Protein AF-A0A0A6UHY2-F1 (afdb_monomer)

Foldseek 3Di:
DVLVVCLVPPLLVSQLVCLPVQADFDDDDPVLPPPDPPPCPQPAPLLVSVLVSCSRGVVQCVFQKHQDNDWDQADAPRNQWTFGIAHPPFRKGKIFGPDDPDRNPHFTWIWTWHPSPDNDIDIDTDPDTPSSCVSVVSVVRSVVPDPPPPDDDDDPPDD

Mean predicted aligned error: 8.11 Å

pLDDT: mean 83.99, std 14.17, range [48.47, 97.62]

Radius of gyration: 18.31 Å; Cα contacts (8 Å, |Δi|>4): 211; chains: 1; bounding box: 38×41×63 Å

Organism: Actinoplanes utahensis (NCBI:txid1869)

Structure (mmCIF, N/CA/C/O backbone):
data_AF-A0A0A6UHY2-F1
#
_entry.id   AF-A0A0A6UHY2-F1
#
loop_
_atom_site.group_PDB
_atom_site.id
_atom_site.type_symbol
_atom_site.label_atom_id
_atom_site.label_alt_id
_atom_site.label_comp_id
_atom_site.label_asym_id
_atom_site.label_entity_id
_atom_site.label_seq_id
_atom_site.pdbx_PDB_ins_code
_atom_site.Cartn_x
_atom_site.Cartn_y
_atom_site.Cartn_z
_atom_site.occupancy
_atom_site.B_iso_or_equiv
_atom_site.auth_seq_id
_atom_site.auth_comp_id
_atom_site.auth_asym_id
_atom_site.auth_atom_id
_atom_site.pdbx_PDB_model_num
ATOM 1 N N . MET A 1 1 ? 3.448 -6.700 -20.077 1.00 61.28 1 MET A N 1
ATOM 2 C CA . MET A 1 1 ? 1.967 -6.705 -20.076 1.00 61.28 1 MET A CA 1
ATOM 3 C C . MET A 1 1 ? 1.375 -7.843 -19.242 1.00 61.28 1 MET A C 1
ATOM 5 O O . MET A 1 1 ? 0.186 -7.798 -18.979 1.00 61.28 1 MET A O 1
ATOM 9 N N . GLU A 1 2 ? 2.166 -8.829 -18.791 1.00 79.19 2 GLU A N 1
ATOM 10 C CA . GLU A 1 2 ? 1.688 -9.976 -17.993 1.00 79.19 2 GLU A CA 1
ATOM 11 C C . GLU A 1 2 ? 0.962 -9.573 -16.695 1.00 79.19 2 GLU A C 1
ATOM 13 O O . GLU A 1 2 ? -0.041 -10.182 -16.338 1.00 79.19 2 GLU A O 1
ATOM 18 N N . TRP A 1 3 ? 1.393 -8.486 -16.047 1.00 87.81 3 TRP A N 1
ATOM 19 C CA . TRP A 1 3 ? 0.800 -8.005 -14.796 1.00 87.81 3 TRP A CA 1
ATOM 20 C C . TRP A 1 3 ? -0.692 -7.639 -14.905 1.00 87.81 3 TRP A C 1
ATOM 22 O O . TRP A 1 3 ? -1.429 -7.818 -13.939 1.00 87.81 3 TRP A O 1
ATOM 32 N N . VAL A 1 4 ? -1.165 -7.193 -16.078 1.00 90.88 4 VAL A N 1
ATOM 33 C CA . VAL A 1 4 ? -2.569 -6.785 -16.290 1.00 90.88 4 VAL A CA 1
ATOM 34 C C . VAL A 1 4 ? -3.523 -7.966 -16.092 1.00 90.88 4 VAL A C 1
ATOM 36 O O . VAL A 1 4 ? -4.612 -7.800 -15.554 1.00 90.88 4 VAL A O 1
ATOM 39 N N . GLY A 1 5 ? -3.094 -9.180 -16.454 1.00 91.06 5 GLY A N 1
ATOM 40 C CA . GLY A 1 5 ? -3.894 -10.394 -16.273 1.00 91.06 5 GLY A CA 1
ATOM 41 C C . GLY A 1 5 ? -4.071 -10.816 -14.812 1.00 91.06 5 GLY A C 1
ATOM 42 O O . GLY A 1 5 ? -4.840 -11.732 -14.538 1.00 91.06 5 GLY A O 1
ATOM 43 N N . HIS A 1 6 ? -3.363 -10.177 -13.878 1.00 92.81 6 HIS A N 1
ATOM 44 C CA . HIS A 1 6 ? -3.428 -10.484 -12.453 1.00 92.81 6 HIS A CA 1
ATOM 45 C C . HIS A 1 6 ? -4.216 -9.453 -11.638 1.00 92.81 6 HIS A C 1
ATOM 47 O O . HIS A 1 6 ? -4.534 -9.752 -10.494 1.00 92.81 6 HIS A O 1
ATOM 53 N N . VAL A 1 7 ? -4.579 -8.294 -12.200 1.00 92.06 7 VAL A N 1
ATOM 54 C CA . VAL A 1 7 ? -5.181 -7.164 -11.459 1.00 92.06 7 VAL A CA 1
ATOM 55 C C . VAL A 1 7 ? -6.409 -7.580 -10.642 1.00 92.06 7 VAL A C 1
ATOM 57 O O . VAL A 1 7 ? -6.499 -7.263 -9.457 1.00 92.06 7 VAL A O 1
ATOM 60 N N . ASP A 1 8 ? -7.323 -8.340 -11.244 1.00 90.81 8 ASP A N 1
ATOM 61 C CA . ASP A 1 8 ? -8.588 -8.708 -10.595 1.00 90.81 8 ASP A CA 1
ATOM 62 C C . ASP A 1 8 ? -8.496 -9.978 -9.747 1.00 90.81 8 ASP A C 1
ATOM 64 O O . ASP A 1 8 ? -9.281 -10.167 -8.824 1.00 90.81 8 ASP A O 1
ATOM 68 N N . THR A 1 9 ? -7.538 -10.857 -10.041 1.00 92.75 9 THR A N 1
ATOM 69 C CA . THR A 1 9 ? -7.444 -12.178 -9.398 1.00 92.75 9 THR A CA 1
ATOM 70 C C . THR A 1 9 ? -6.359 -12.267 -8.331 1.00 92.75 9 THR A C 1
ATOM 72 O O . THR A 1 9 ? -6.447 -13.097 -7.434 1.00 92.75 9 THR A O 1
ATOM 75 N N . ASN A 1 10 ? -5.285 -11.490 -8.480 1.00 95.12 10 ASN A N 1
ATOM 76 C CA . ASN A 1 10 ? -4.128 -11.476 -7.590 1.00 95.12 10 ASN A CA 1
ATOM 77 C C . ASN A 1 10 ? -3.381 -10.126 -7.711 1.00 95.12 10 ASN A C 1
ATOM 79 O O . ASN A 1 10 ? -2.351 -10.037 -8.394 1.00 95.12 10 ASN A O 1
ATOM 83 N N . PRO A 1 11 ? -3.897 -9.066 -7.069 1.00 96.12 11 PRO A N 1
ATOM 84 C CA . PRO A 1 11 ? -3.319 -7.724 -7.136 1.00 96.12 11 PRO A CA 1
ATOM 85 C C . PRO A 1 11 ? -1.891 -7.649 -6.581 1.00 96.12 11 PRO A C 1
ATOM 87 O O . PRO A 1 11 ? -1.080 -6.887 -7.104 1.00 96.12 11 PRO A O 1
ATOM 90 N N . ILE A 1 12 ? -1.535 -8.490 -5.603 1.00 96.25 12 ILE A N 1
ATOM 91 C CA . ILE A 1 12 ? -0.162 -8.583 -5.080 1.00 96.25 12 ILE A CA 1
ATOM 92 C C . ILE A 1 12 ? 0.792 -9.046 -6.186 1.00 96.25 12 ILE A C 1
ATOM 94 O O . ILE A 1 12 ? 1.802 -8.398 -6.454 1.00 96.25 12 ILE A O 1
ATOM 98 N N . LYS A 1 13 ? 0.442 -10.113 -6.912 1.00 96.44 13 LYS A N 1
ATOM 99 C CA . LYS A 1 13 ? 1.247 -10.598 -8.041 1.00 96.44 13 LYS A CA 1
ATOM 100 C C . LYS A 1 13 ? 1.296 -9.592 -9.195 1.00 96.44 13 LYS A C 1
ATOM 102 O O . LYS A 1 13 ? 2.315 -9.496 -9.887 1.00 96.44 13 LYS A O 1
ATOM 107 N N . ALA A 1 14 ? 0.211 -8.850 -9.423 1.00 97.50 14 ALA A N 1
ATOM 108 C CA . ALA A 1 14 ? 0.192 -7.760 -10.395 1.00 97.50 14 ALA A CA 1
ATOM 109 C C . ALA A 1 14 ? 1.193 -6.657 -10.007 1.00 97.50 14 ALA A C 1
ATOM 111 O O . ALA A 1 14 ? 2.013 -6.270 -10.840 1.00 97.50 14 ALA A O 1
ATOM 112 N N . LEU A 1 15 ? 1.187 -6.225 -8.741 1.00 97.19 15 LEU A N 1
ATOM 113 C CA . LEU A 1 15 ? 2.135 -5.255 -8.189 1.00 97.19 15 LEU A CA 1
ATOM 114 C C . LEU A 1 15 ? 3.581 -5.746 -8.330 1.00 97.19 15 LEU A C 1
ATOM 116 O O . LEU A 1 15 ? 4.413 -5.025 -8.874 1.00 97.19 15 LEU A O 1
ATOM 120 N N . GLU A 1 16 ? 3.876 -6.981 -7.917 1.00 96.56 16 GLU A N 1
ATOM 121 C CA . GLU A 1 16 ? 5.213 -7.577 -8.049 1.00 96.56 16 GLU A CA 1
ATOM 122 C C . GLU A 1 16 ? 5.694 -7.573 -9.506 1.00 96.56 16 GLU A C 1
ATOM 124 O O . GLU A 1 16 ? 6.796 -7.110 -9.810 1.00 96.56 16 GLU A O 1
ATOM 129 N N . SER A 1 17 ? 4.844 -8.039 -10.424 1.00 96.12 17 SER A N 1
ATOM 130 C CA . SER A 1 17 ? 5.164 -8.121 -11.852 1.00 96.12 17 SER A CA 1
ATOM 131 C C . SER A 1 17 ? 5.371 -6.738 -12.477 1.00 96.12 17 SER A C 1
ATOM 133 O O . SER A 1 17 ? 6.254 -6.568 -13.321 1.00 96.12 17 SER A O 1
ATOM 135 N N . PHE A 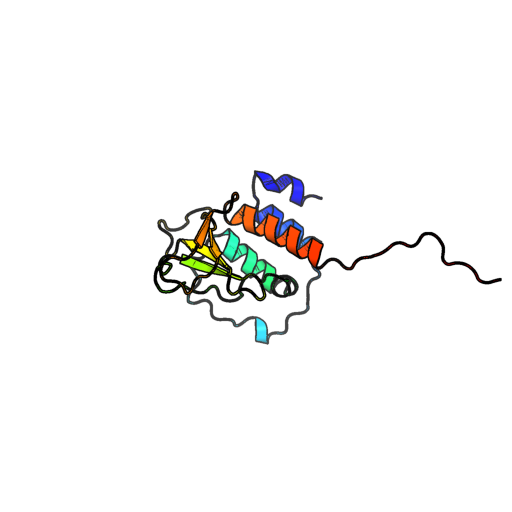1 18 ? 4.572 -5.742 -12.074 1.00 95.50 18 PHE A N 1
ATOM 136 C CA . PHE A 1 18 ? 4.740 -4.356 -12.505 1.00 95.50 18 PHE A CA 1
ATOM 137 C C . PHE A 1 18 ? 6.060 -3.780 -11.987 1.00 95.50 18 PHE A C 1
ATOM 139 O O . PHE A 1 18 ? 6.890 -3.338 -12.780 1.00 95.50 18 PHE A O 1
ATOM 146 N N . VAL A 1 19 ? 6.289 -3.840 -10.674 1.00 94.81 19 VAL A N 1
ATOM 147 C CA . VAL A 1 19 ? 7.437 -3.205 -10.022 1.00 94.81 19 VAL A CA 1
ATOM 148 C C . VAL A 1 19 ? 8.759 -3.789 -10.513 1.00 94.81 19 VAL A C 1
ATOM 150 O O . VAL A 1 19 ? 9.676 -3.040 -10.853 1.00 94.81 19 VAL A O 1
ATOM 153 N N . LEU A 1 20 ? 8.857 -5.119 -10.607 1.00 93.81 20 LEU A N 1
ATOM 154 C CA . LEU A 1 20 ? 10.076 -5.787 -11.065 1.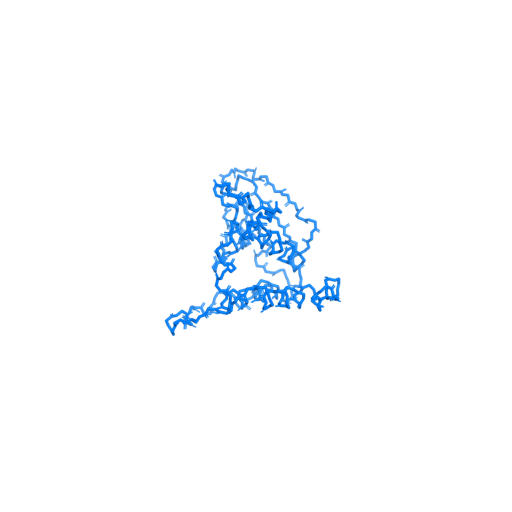00 93.81 20 LEU A CA 1
ATOM 155 C C . LEU A 1 20 ? 10.398 -5.499 -12.538 1.00 93.81 20 LEU A C 1
ATOM 157 O O . LEU A 1 20 ? 11.574 -5.558 -12.904 1.00 93.81 20 LEU A O 1
ATOM 161 N N . GLY A 1 21 ? 9.380 -5.205 -13.356 1.00 92.06 21 GLY A N 1
ATOM 162 C CA . GLY A 1 21 ? 9.527 -4.873 -14.774 1.00 92.06 21 GLY A CA 1
ATOM 163 C C . GLY A 1 21 ? 9.714 -3.381 -15.068 1.00 92.06 21 GLY A C 1
ATOM 164 O O . GLY A 1 21 ? 10.333 -3.048 -16.077 1.00 92.06 21 GLY A O 1
ATOM 165 N N . TRP A 1 22 ? 9.186 -2.491 -14.222 1.00 91.56 22 TRP A N 1
ATOM 166 C CA . TRP A 1 22 ? 9.235 -1.039 -14.422 1.00 91.56 22 TRP A CA 1
ATOM 167 C C . TRP A 1 22 ? 10.457 -0.393 -13.766 1.00 91.56 22 TRP A C 1
ATOM 169 O O . TRP A 1 22 ? 11.132 0.429 -14.386 1.00 91.56 22 TRP A O 1
ATOM 179 N N . PHE A 1 23 ? 10.765 -0.774 -12.524 1.00 90.56 23 PHE A N 1
ATOM 180 C CA . PHE A 1 23 ? 11.852 -0.166 -11.765 1.00 90.56 23 PHE A CA 1
ATOM 181 C C . PHE A 1 23 ? 13.142 -0.984 -11.913 1.00 90.56 23 PHE A C 1
ATOM 183 O O . PHE A 1 23 ? 13.125 -2.209 -11.735 1.00 90.56 23 PHE A O 1
ATOM 190 N N . PRO A 1 24 ? 14.285 -0.340 -12.214 1.00 88.06 24 PRO A N 1
ATOM 191 C CA . PRO A 1 24 ? 15.565 -1.030 -12.281 1.00 88.06 24 PRO A CA 1
ATOM 192 C C . PRO A 1 24 ? 15.992 -1.522 -10.893 1.00 88.06 24 PRO A C 1
ATOM 194 O O . PRO A 1 24 ? 15.711 -0.891 -9.875 1.00 88.06 24 PRO A O 1
ATOM 197 N N . ALA A 1 25 ? 16.700 -2.652 -10.852 1.00 87.94 25 ALA A N 1
ATOM 198 C CA . ALA A 1 25 ? 17.372 -3.086 -9.633 1.00 87.94 25 ALA A CA 1
ATOM 199 C C . ALA A 1 25 ? 18.547 -2.145 -9.335 1.00 87.94 25 ALA A C 1
ATOM 201 O O . ALA A 1 25 ? 19.384 -1.904 -10.207 1.00 87.94 25 ALA A O 1
ATOM 202 N N . GLU A 1 26 ? 18.630 -1.650 -8.104 1.00 81.75 26 GLU A N 1
ATOM 203 C CA . GLU A 1 26 ? 19.795 -0.912 -7.621 1.00 81.75 26 GLU A CA 1
ATOM 204 C C . GLU A 1 26 ? 20.710 -1.860 -6.837 1.00 81.75 26 GLU A C 1
ATOM 206 O O . GLU A 1 26 ? 20.258 -2.825 -6.214 1.00 81.75 26 GLU A O 1
ATOM 211 N N . LYS A 1 27 ? 22.024 -1.631 -6.907 1.00 70.31 27 LYS A N 1
ATOM 212 C CA . LYS A 1 27 ? 22.995 -2.466 -6.198 1.00 70.31 27 LYS A CA 1
ATOM 213 C C . LYS A 1 27 ? 22.982 -2.072 -4.721 1.00 70.31 27 LYS A C 1
ATOM 215 O O . LYS A 1 27 ? 23.645 -1.107 -4.355 1.00 70.31 27 LYS A O 1
ATOM 220 N N . LEU A 1 28 ? 22.235 -2.814 -3.906 1.00 62.00 28 LEU A N 1
ATOM 221 C CA . LEU A 1 28 ? 22.214 -2.634 -2.453 1.00 62.00 28 LEU A CA 1
ATOM 222 C C . LEU A 1 28 ? 23.619 -2.807 -1.871 1.00 62.00 28 LEU A C 1
ATOM 224 O O . LEU A 1 28 ? 24.377 -3.697 -2.279 1.00 62.00 28 LEU A O 1
ATOM 228 N N . THR A 1 29 ? 23.958 -1.969 -0.900 1.00 56.75 29 THR A N 1
ATOM 229 C CA . THR A 1 29 ? 25.157 -2.159 -0.086 1.00 56.75 29 THR A CA 1
ATOM 230 C C . THR A 1 29 ? 24.827 -3.075 1.092 1.00 56.75 29 THR A C 1
ATOM 232 O O . THR A 1 29 ? 23.730 -3.032 1.639 1.00 56.75 29 THR A O 1
ATOM 235 N N . SER A 1 30 ? 25.762 -3.938 1.506 1.00 53.75 30 SER A N 1
ATOM 236 C CA . SER A 1 30 ? 25.516 -4.951 2.553 1.00 53.75 30 SER A CA 1
ATOM 237 C C . SER A 1 30 ? 25.072 -4.391 3.914 1.00 53.75 30 SER A C 1
ATOM 239 O O . SER A 1 30 ? 24.614 -5.163 4.746 1.00 53.75 30 SER A O 1
ATOM 241 N N . ALA A 1 31 ? 25.187 -3.080 4.147 1.00 54.06 31 ALA A N 1
ATOM 242 C CA . ALA A 1 31 ? 24.731 -2.417 5.368 1.00 54.06 31 ALA A CA 1
ATOM 243 C C . ALA A 1 31 ? 23.202 -2.197 5.418 1.00 54.06 31 ALA A C 1
ATOM 245 O O . ALA A 1 31 ? 22.651 -2.037 6.500 1.00 54.06 31 ALA A O 1
ATOM 246 N N . GLU A 1 32 ? 22.510 -2.225 4.275 1.00 53.72 32 GLU A N 1
ATOM 247 C CA . GLU A 1 32 ? 21.062 -1.959 4.165 1.00 53.72 32 GLU A CA 1
ATOM 248 C C . GLU A 1 32 ? 20.205 -3.225 4.375 1.00 53.72 32 GLU A C 1
ATOM 250 O O . GLU A 1 32 ? 18.978 -3.171 4.367 1.00 53.72 32 GLU A O 1
ATOM 255 N N . MET A 1 33 ? 20.840 -4.388 4.564 1.00 52.28 33 MET A N 1
ATOM 256 C CA . MET A 1 33 ? 20.163 -5.688 4.670 1.00 52.28 33 MET A CA 1
ATOM 257 C C . MET A 1 33 ? 19.806 -6.108 6.109 1.00 52.28 33 MET A C 1
ATOM 259 O O . MET A 1 33 ? 19.075 -7.082 6.269 1.00 52.28 33 MET A O 1
ATOM 263 N N . ASP A 1 34 ? 20.280 -5.384 7.130 1.00 49.25 34 ASP A N 1
ATOM 264 C CA . ASP A 1 34 ? 20.216 -5.777 8.555 1.00 49.25 34 ASP A CA 1
ATOM 265 C C . ASP A 1 34 ? 19.127 -5.036 9.373 1.00 49.25 34 ASP A C 1
ATOM 267 O O . ASP A 1 34 ? 19.170 -4.983 10.603 1.00 49.25 34 ASP A O 1
ATOM 271 N N . GLY A 1 35 ? 18.126 -4.453 8.704 1.00 50.69 35 GLY A N 1
ATOM 272 C CA . GLY A 1 35 ? 17.005 -3.759 9.352 1.00 50.69 35 GLY A CA 1
ATOM 273 C C . GLY A 1 35 ? 16.106 -4.697 10.175 1.00 50.69 35 GLY A C 1
ATOM 274 O O . GLY A 1 35 ? 15.579 -5.679 9.653 1.00 50.69 35 GLY A O 1
ATOM 275 N N . SER A 1 36 ? 15.944 -4.362 11.461 1.00 48.47 36 SER A N 1
ATOM 276 C CA . SER A 1 36 ? 15.212 -5.077 12.522 1.00 48.47 36 SER A CA 1
ATOM 277 C C . SER A 1 36 ? 13.898 -5.738 12.076 1.00 48.47 36 SER A C 1
ATOM 279 O O . SER A 1 36 ? 12.947 -5.075 11.670 1.00 48.47 36 SER A O 1
ATOM 281 N N . ALA A 1 37 ? 13.834 -7.063 12.221 1.00 50.72 37 ALA A N 1
ATOM 282 C CA . ALA A 1 37 ? 12.699 -7.909 11.847 1.00 50.72 37 ALA A CA 1
ATOM 283 C C . ALA A 1 37 ? 11.628 -8.068 12.952 1.00 50.72 37 ALA A C 1
ATOM 285 O O . ALA A 1 37 ? 10.764 -8.918 12.828 1.00 50.72 37 ALA A O 1
ATOM 286 N N . GLY A 1 38 ? 11.692 -7.319 14.058 1.00 53.06 38 GLY A N 1
ATOM 287 C CA . GLY A 1 38 ? 11.001 -7.732 15.291 1.00 53.06 38 GLY A CA 1
ATOM 288 C C . GLY A 1 38 ? 9.542 -7.293 15.485 1.00 53.06 38 GLY A C 1
ATOM 289 O O . GLY A 1 38 ? 8.844 -7.914 16.280 1.00 53.06 38 GLY A O 1
ATOM 290 N N . GLU A 1 39 ? 9.072 -6.226 14.829 1.00 55.59 39 GLU A N 1
ATOM 291 C CA . GLU A 1 39 ? 7.759 -5.616 15.151 1.00 55.59 39 GLU A CA 1
ATOM 292 C C . GLU A 1 39 ? 6.694 -5.817 14.058 1.00 55.59 39 GLU A C 1
ATOM 294 O O . GLU A 1 39 ? 5.493 -5.723 14.309 1.00 55.59 39 GLU A O 1
ATOM 299 N N . TRP A 1 40 ? 7.121 -6.183 12.850 1.00 65.38 40 TRP A N 1
ATOM 300 C CA . TRP A 1 40 ? 6.286 -6.202 11.644 1.00 65.38 40 TRP A CA 1
ATOM 301 C C . TRP A 1 40 ? 5.874 -7.606 11.182 1.00 65.38 40 TRP A C 1
ATOM 303 O O . TRP A 1 40 ? 5.307 -7.754 10.100 1.00 65.38 40 TRP A O 1
ATOM 313 N N . ASP A 1 41 ? 6.103 -8.632 12.006 1.00 67.12 41 ASP A N 1
ATOM 314 C CA . ASP A 1 41 ? 5.801 -10.041 11.692 1.00 67.12 41 ASP A CA 1
ATOM 315 C C . ASP A 1 41 ? 4.311 -10.309 11.395 1.00 67.12 41 ASP A C 1
ATOM 317 O O . ASP A 1 41 ? 3.967 -11.346 10.832 1.00 67.12 41 ASP A O 1
ATOM 321 N N . ASN A 1 42 ? 3.427 -9.360 11.728 1.00 79.19 42 ASN A N 1
ATOM 322 C CA . ASN A 1 42 ? 1.979 -9.450 11.522 1.00 79.19 42 ASN A CA 1
ATOM 323 C C . ASN A 1 42 ? 1.438 -8.483 10.454 1.00 79.19 42 ASN A C 1
ATOM 325 O O . ASN A 1 42 ? 0.231 -8.235 10.419 1.00 79.19 42 ASN A O 1
ATOM 329 N N . LEU A 1 43 ? 2.294 -7.885 9.617 1.00 86.50 43 LEU A N 1
ATOM 330 C CA . LEU A 1 43 ? 1.813 -7.023 8.534 1.00 86.50 43 LEU A CA 1
ATOM 331 C C . LEU A 1 43 ? 0.900 -7.803 7.572 1.00 86.50 43 LEU A C 1
ATOM 333 O O . LEU A 1 43 ? 1.190 -8.962 7.259 1.00 86.50 43 LEU A O 1
ATOM 337 N N . PRO A 1 44 ? -0.156 -7.164 7.033 1.00 90.75 44 PRO A N 1
ATOM 338 C CA . PRO A 1 44 ? -0.932 -7.752 5.950 1.00 90.75 44 PRO A CA 1
ATOM 339 C C . PRO A 1 44 ? -0.038 -8.145 4.773 1.00 90.75 44 PRO A C 1
ATOM 341 O O . PRO A 1 44 ? 0.936 -7.450 4.461 1.00 90.75 44 PRO A O 1
ATOM 344 N N . GLU A 1 45 ? -0.405 -9.227 4.083 1.00 91.06 45 GLU A N 1
ATOM 345 C CA . GLU A 1 45 ? 0.406 -9.819 3.013 1.00 91.06 45 GLU A CA 1
ATOM 346 C C . GLU A 1 45 ? 0.814 -8.788 1.952 1.00 91.06 45 GLU A C 1
ATOM 348 O O . GLU A 1 45 ? 1.972 -8.757 1.533 1.00 91.06 45 GLU A O 1
ATOM 353 N N . ALA A 1 46 ? -0.109 -7.900 1.576 1.00 93.19 46 ALA A N 1
ATOM 354 C CA . ALA A 1 46 ? 0.125 -6.851 0.592 1.00 93.19 46 ALA A CA 1
ATOM 355 C C . ALA A 1 46 ? 1.197 -5.833 1.028 1.00 93.19 46 ALA A C 1
ATOM 357 O O . ALA A 1 46 ? 2.083 -5.507 0.238 1.00 93.19 46 ALA A O 1
ATOM 358 N N . LEU A 1 47 ? 1.175 -5.371 2.286 1.00 92.50 47 LEU A N 1
ATOM 359 C CA . LEU A 1 47 ? 2.203 -4.461 2.812 1.00 92.50 47 LEU A CA 1
ATOM 360 C C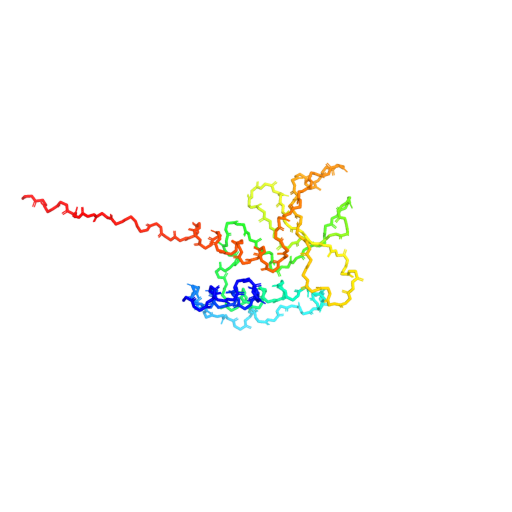 . LEU A 1 47 ? 3.548 -5.165 2.961 1.00 92.50 47 LEU A C 1
ATOM 362 O O . LEU A 1 47 ? 4.578 -4.611 2.577 1.00 92.50 47 LEU A O 1
ATOM 366 N N . ALA A 1 48 ? 3.547 -6.406 3.449 1.00 91.31 48 ALA A N 1
ATOM 367 C CA . ALA A 1 48 ? 4.763 -7.205 3.533 1.00 91.31 48 ALA A CA 1
ATOM 368 C C . ALA A 1 48 ? 5.378 -7.436 2.137 1.00 91.31 48 ALA A C 1
ATOM 370 O O . ALA A 1 48 ? 6.597 -7.365 1.972 1.00 91.31 48 ALA A O 1
ATOM 371 N N . ALA A 1 49 ? 4.551 -7.678 1.114 1.00 92.81 49 ALA A N 1
ATOM 372 C CA . ALA A 1 49 ? 4.994 -7.793 -0.274 1.00 92.81 49 ALA A CA 1
ATOM 373 C C . ALA A 1 49 ? 5.571 -6.478 -0.800 1.00 92.81 49 ALA A C 1
ATOM 375 O O . ALA A 1 49 ? 6.664 -6.485 -1.369 1.00 92.81 49 ALA A O 1
ATOM 376 N N . PHE A 1 50 ? 4.901 -5.351 -0.545 1.00 94.31 50 PHE A N 1
ATOM 377 C CA . PHE A 1 50 ? 5.411 -4.034 -0.917 1.00 94.31 50 PHE A CA 1
ATOM 378 C C . PHE A 1 50 ? 6.776 -3.758 -0.277 1.00 94.31 50 PHE A C 1
ATOM 380 O O . PHE A 1 50 ? 7.711 -3.393 -0.982 1.00 94.31 50 PHE A O 1
ATOM 387 N N . GLN A 1 51 ? 6.945 -4.004 1.026 1.00 90.75 51 GLN A N 1
ATOM 388 C CA . GLN A 1 51 ? 8.231 -3.807 1.706 1.00 90.75 51 GLN A CA 1
ATOM 389 C C . GLN A 1 51 ? 9.342 -4.689 1.120 1.00 90.75 51 GLN A C 1
ATOM 391 O O . GLN A 1 51 ? 10.465 -4.225 0.923 1.00 90.75 51 GLN A O 1
ATOM 396 N N . ARG A 1 52 ? 9.046 -5.953 0.779 1.00 90.81 52 ARG A N 1
ATOM 397 C CA . ARG A 1 52 ? 10.006 -6.823 0.074 1.00 90.81 52 ARG A CA 1
ATOM 398 C C . ARG A 1 52 ? 10.393 -6.247 -1.288 1.00 90.81 52 ARG A C 1
ATOM 400 O O . ARG A 1 52 ? 11.575 -6.245 -1.631 1.00 90.81 52 ARG A O 1
ATOM 407 N N . LEU A 1 53 ? 9.424 -5.748 -2.055 1.00 93.56 53 LEU A N 1
ATOM 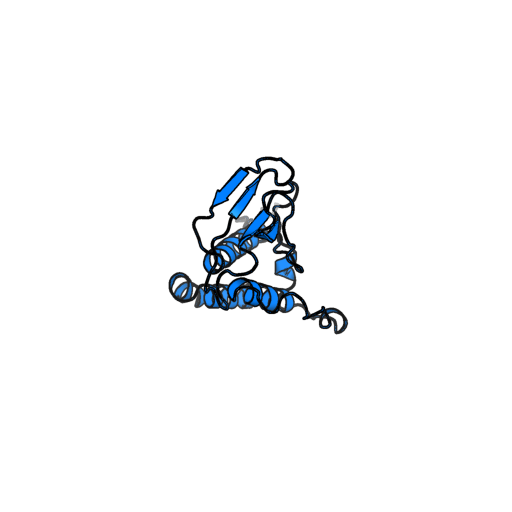408 C CA . LEU A 1 53 ? 9.678 -5.112 -3.347 1.00 93.56 53 LEU A CA 1
ATOM 409 C C . LEU A 1 53 ? 10.496 -3.833 -3.198 1.00 93.56 53 LEU A C 1
ATOM 411 O O . LEU A 1 53 ? 11.425 -3.635 -3.971 1.00 93.56 53 LEU A O 1
ATOM 415 N N . ALA A 1 54 ? 10.199 -3.006 -2.201 1.00 91.19 54 ALA A N 1
ATOM 416 C CA . ALA A 1 54 ? 10.888 -1.746 -1.968 1.00 91.19 54 ALA A CA 1
ATOM 417 C C . ALA A 1 54 ? 12.354 -1.960 -1.558 1.00 91.19 54 ALA A C 1
ATOM 419 O O . ALA A 1 54 ? 13.235 -1.260 -2.051 1.00 91.19 54 ALA A O 1
ATOM 420 N N . ARG A 1 55 ? 12.654 -3.034 -0.809 1.00 88.06 55 ARG A N 1
ATOM 421 C CA . ARG A 1 55 ? 14.042 -3.493 -0.599 1.00 88.06 55 ARG A CA 1
ATOM 422 C C . ARG A 1 55 ? 14.730 -3.839 -1.922 1.00 88.06 55 ARG A C 1
ATOM 424 O O . ARG A 1 55 ? 15.872 -3.460 -2.142 1.00 88.06 55 ARG A O 1
ATOM 431 N N . LEU A 1 56 ? 14.051 -4.548 -2.827 1.00 89.81 56 LEU A N 1
ATOM 432 C CA . LEU A 1 56 ? 14.607 -4.923 -4.137 1.00 89.81 56 LEU A CA 1
ATOM 433 C C . LEU A 1 56 ? 14.670 -3.755 -5.134 1.00 89.81 56 LEU A C 1
ATOM 435 O O . LEU A 1 56 ? 15.425 -3.824 -6.111 1.00 89.81 56 LEU A O 1
ATOM 439 N N . ARG A 1 57 ? 13.832 -2.735 -4.943 1.00 91.31 57 ARG A N 1
ATOM 440 C CA . ARG A 1 57 ? 13.625 -1.575 -5.815 1.00 91.31 57 ARG A CA 1
ATOM 441 C C . ARG A 1 57 ? 13.504 -0.311 -4.952 1.00 91.31 57 ARG A C 1
ATOM 443 O O . ARG A 1 57 ? 12.397 0.201 -4.787 1.00 91.31 57 ARG A O 1
ATOM 450 N N . PRO A 1 58 ? 14.629 0.239 -4.459 1.00 89.62 58 PRO A N 1
ATOM 451 C CA . PRO A 1 58 ? 14.619 1.394 -3.552 1.00 89.62 58 PRO A CA 1
ATOM 452 C C . PRO A 1 58 ? 13.930 2.646 -4.113 1.00 89.62 58 PRO A C 1
ATOM 454 O O . PRO A 1 58 ? 13.519 3.521 -3.358 1.00 89.62 58 PRO A O 1
ATOM 457 N N . ALA A 1 59 ? 13.761 2.731 -5.437 1.00 89.38 59 ALA A N 1
ATOM 458 C CA . ALA A 1 59 ? 12.991 3.786 -6.092 1.00 89.38 59 ALA A CA 1
ATOM 459 C C . ALA A 1 59 ? 11.542 3.910 -5.576 1.00 89.38 59 ALA A C 1
ATOM 461 O O . ALA A 1 59 ? 10.997 5.007 -5.632 1.00 89.38 59 ALA A O 1
ATOM 462 N N . LEU A 1 60 ? 10.941 2.837 -5.039 1.00 89.94 60 LEU A N 1
ATOM 463 C CA . LEU A 1 60 ? 9.587 2.876 -4.467 1.00 89.94 60 LEU A CA 1
ATOM 464 C C . LEU A 1 60 ? 9.473 3.789 -3.236 1.00 89.94 60 LEU A C 1
ATOM 466 O O . LEU A 1 60 ? 8.408 4.339 -2.985 1.00 89.94 60 LEU A O 1
ATOM 470 N N . HIS A 1 61 ? 10.555 3.979 -2.476 1.00 87.56 61 HIS A N 1
ATOM 471 C CA . HIS A 1 61 ? 10.564 4.894 -1.325 1.00 87.56 61 HIS A CA 1
ATOM 472 C C . HIS A 1 61 ? 10.797 6.356 -1.724 1.00 87.56 61 HIS A C 1
ATOM 474 O O . HIS A 1 61 ? 10.762 7.240 -0.876 1.00 87.56 61 HIS A O 1
ATOM 480 N N . ARG A 1 62 ? 11.049 6.622 -3.011 1.00 87.94 62 ARG A N 1
ATOM 481 C CA . ARG A 1 62 ? 11.299 7.966 -3.557 1.00 87.94 62 ARG A CA 1
ATOM 482 C C . ARG A 1 62 ? 10.086 8.529 -4.303 1.00 87.94 62 ARG A C 1
ATOM 484 O O . ARG A 1 62 ? 10.240 9.452 -5.100 1.00 87.94 62 ARG A O 1
ATOM 491 N N . PHE A 1 63 ? 8.921 7.921 -4.106 1.00 89.56 63 PHE A N 1
ATOM 492 C CA . PHE A 1 63 ? 7.643 8.438 -4.578 1.00 89.56 63 PHE A CA 1
ATOM 493 C C . PHE A 1 63 ? 7.343 9.797 -3.954 1.00 89.56 63 PHE A C 1
ATOM 495 O O . PHE A 1 63 ? 7.913 10.134 -2.915 1.00 89.56 63 PHE A O 1
ATOM 502 N N . HIS A 1 64 ? 6.493 10.576 -4.626 1.00 85.75 64 HIS A N 1
ATOM 503 C CA . HIS A 1 64 ? 6.029 11.845 -4.083 1.00 85.75 64 HIS A CA 1
ATOM 504 C C . HIS A 1 64 ? 5.331 11.576 -2.757 1.00 85.75 64 HIS A C 1
ATOM 506 O O . HIS A 1 64 ? 5.748 12.113 -1.741 1.00 85.75 64 HIS A O 1
ATOM 512 N N . ASP A 1 65 ? 4.365 10.658 -2.758 1.00 87.56 65 ASP A N 1
ATOM 513 C CA . ASP A 1 65 ? 3.757 10.144 -1.539 1.00 87.56 65 ASP A CA 1
AT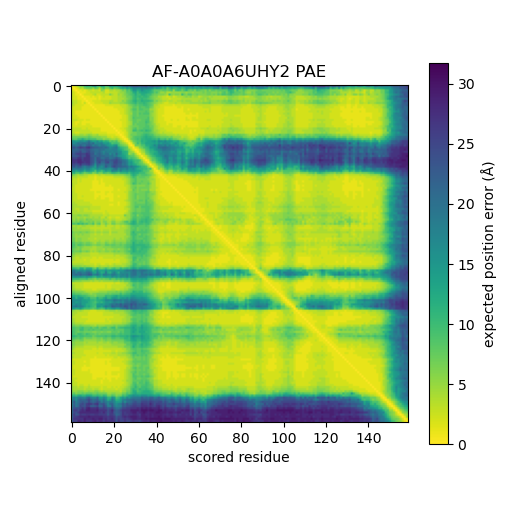OM 514 C C . ASP A 1 65 ? 4.422 8.802 -1.172 1.00 87.56 65 ASP A C 1
ATOM 516 O O . ASP A 1 65 ? 4.232 7.793 -1.862 1.00 87.56 65 ASP A O 1
ATOM 520 N N . PRO A 1 66 ? 5.270 8.740 -0.127 1.00 86.81 66 PRO A N 1
ATOM 521 C CA . PRO A 1 66 ? 5.993 7.519 0.188 1.00 86.81 66 PRO A CA 1
ATOM 522 C C . PRO A 1 66 ? 5.161 6.562 1.047 1.00 86.81 66 PRO A C 1
ATOM 524 O O . PRO A 1 66 ? 4.596 6.927 2.084 1.00 86.81 66 PRO A O 1
ATOM 527 N N . VAL A 1 67 ? 5.206 5.278 0.683 1.00 90.94 67 VAL A N 1
ATOM 528 C CA . VAL A 1 67 ? 4.970 4.193 1.644 1.00 90.94 67 VAL A CA 1
ATOM 529 C C . VAL A 1 67 ? 6.160 4.152 2.604 1.00 90.94 67 VAL A C 1
ATOM 531 O O . VAL A 1 67 ? 7.319 4.067 2.180 1.00 90.94 67 VAL A O 1
ATOM 534 N N . LEU A 1 68 ? 5.867 4.219 3.900 1.00 89.88 68 LEU A N 1
ATOM 535 C CA . LEU A 1 68 ? 6.851 4.275 4.970 1.00 89.88 68 LEU A CA 1
ATOM 536 C C . LEU A 1 68 ? 7.656 2.972 5.038 1.00 89.88 68 LEU A C 1
ATOM 538 O O . LEU A 1 68 ? 7.092 1.876 5.055 1.00 89.88 68 LEU A O 1
ATOM 542 N N . GLU A 1 69 ? 8.981 3.101 5.136 1.00 87.00 69 GLU A N 1
ATOM 543 C CA . GLU A 1 69 ? 9.882 1.975 5.431 1.00 87.00 69 GLU A CA 1
ATOM 544 C C . GLU A 1 69 ? 9.491 1.295 6.747 1.00 87.00 69 GLU A C 1
ATOM 546 O O . GLU A 1 69 ? 9.407 0.069 6.835 1.00 87.00 69 GLU A O 1
ATOM 551 N N . GLU A 1 70 ? 9.171 2.122 7.739 1.00 86.38 70 GLU A N 1
ATOM 552 C CA . GLU A 1 70 ? 8.669 1.720 9.042 1.00 86.38 70 GLU A CA 1
ATOM 553 C C . GLU A 1 70 ? 7.270 2.320 9.228 1.00 86.38 70 GLU A C 1
ATOM 555 O O . GLU A 1 70 ? 7.146 3.519 9.520 1.00 86.38 70 GLU A O 1
ATOM 560 N N . PRO A 1 71 ? 6.204 1.518 9.030 1.00 89.75 71 PRO A N 1
ATOM 561 C CA . PRO A 1 71 ? 4.850 1.912 9.386 1.00 89.75 71 PRO A CA 1
ATOM 562 C C . PRO A 1 71 ? 4.788 2.385 10.841 1.00 89.75 71 PRO A C 1
ATOM 564 O O . PRO A 1 71 ? 5.591 1.990 11.680 1.00 89.75 71 PRO A O 1
ATOM 567 N N . LYS A 1 72 ? 3.846 3.263 11.169 1.00 89.50 72 LYS A N 1
ATOM 568 C CA . LYS A 1 72 ? 3.754 3.853 12.510 1.00 89.50 72 LYS A CA 1
ATOM 569 C C . LYS A 1 72 ? 2.369 3.654 13.069 1.00 89.50 72 LYS A C 1
ATOM 571 O O . LYS A 1 72 ? 1.378 3.874 12.379 1.00 89.50 72 LYS A O 1
ATOM 576 N N . ARG A 1 73 ? 2.284 3.277 14.341 1.00 90.75 73 ARG A N 1
ATOM 577 C CA . ARG A 1 73 ? 0.997 3.280 15.029 1.00 90.75 73 ARG A CA 1
ATOM 578 C C . ARG A 1 73 ? 0.502 4.720 15.139 1.00 90.75 73 ARG A C 1
ATOM 580 O O . ARG A 1 73 ? 1.250 5.599 15.570 1.00 90.75 73 ARG A O 1
ATOM 587 N N . ALA A 1 74 ? -0.743 4.948 14.743 1.00 90.25 74 ALA A N 1
ATOM 588 C CA . ALA A 1 74 ? -1.394 6.227 14.962 1.00 90.25 74 ALA A CA 1
ATOM 589 C C . ALA A 1 74 ? -1.616 6.470 16.467 1.00 90.25 74 ALA A C 1
ATOM 591 O O . ALA A 1 74 ? -1.516 5.563 17.299 1.00 90.25 74 ALA A O 1
ATOM 592 N N . SER A 1 75 ? -1.879 7.720 16.831 1.00 87.19 75 SER A N 1
ATOM 593 C CA . SER A 1 75 ? -2.092 8.151 18.212 1.00 87.19 75 SER A CA 1
ATOM 594 C C . SER A 1 75 ? -3.466 8.801 18.378 1.00 87.19 75 SER A C 1
ATOM 596 O O . SER A 1 75 ? -4.181 9.045 17.405 1.00 87.19 75 SER A O 1
ATOM 598 N N . GLY A 1 76 ? -3.857 9.056 19.630 1.00 88.56 76 GLY A N 1
ATOM 599 C CA . GLY A 1 76 ? -5.111 9.743 19.930 1.00 88.56 76 GLY A CA 1
ATOM 600 C C . GLY A 1 76 ? -6.347 8.968 19.440 1.00 88.56 76 GLY A C 1
ATOM 601 O O . GLY A 1 76 ? -6.386 7.745 19.611 1.00 88.56 76 GLY A O 1
ATOM 602 N N . PRO A 1 77 ? -7.343 9.650 18.840 1.00 88.62 77 PRO A N 1
ATOM 603 C CA . PRO A 1 77 ? -8.582 9.034 18.350 1.00 88.62 77 PRO A CA 1
ATOM 604 C C . PRO A 1 77 ? -8.391 7.928 17.301 1.00 88.62 77 PRO A C 1
ATOM 606 O O . PRO A 1 77 ? -9.302 7.135 17.098 1.00 88.62 77 PRO A O 1
ATOM 609 N N . LEU A 1 78 ? -7.222 7.859 16.652 1.00 91.62 78 LEU A N 1
ATOM 610 C CA . LEU A 1 78 ? -6.897 6.891 15.596 1.00 91.62 78 LEU A CA 1
ATOM 611 C C . LEU A 1 78 ? -5.965 5.768 16.082 1.00 91.62 78 LEU A C 1
ATOM 613 O O . LEU A 1 78 ? -5.352 5.077 15.275 1.00 91.62 78 LEU A O 1
ATOM 617 N N . GLY A 1 79 ? -5.793 5.599 17.399 1.00 90.12 79 GLY A N 1
ATOM 618 C CA . GLY A 1 79 ? -4.807 4.681 17.996 1.00 90.12 79 GLY A CA 1
ATOM 619 C C . GLY A 1 79 ? -4.992 3.183 17.694 1.00 90.12 79 GLY A C 1
ATOM 620 O O . GLY A 1 79 ? -4.143 2.363 18.071 1.00 90.12 79 GLY A O 1
ATOM 621 N N . ASP A 1 80 ? -6.089 2.830 17.033 1.00 91.81 80 ASP A N 1
ATOM 622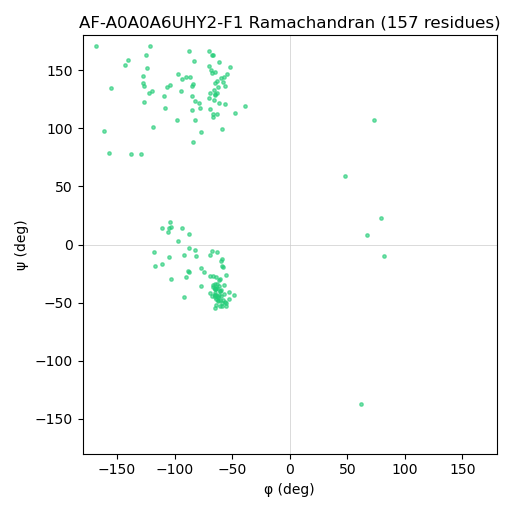 C CA . ASP A 1 80 ? -6.432 1.519 16.483 1.00 91.81 80 ASP A CA 1
ATOM 623 C C . ASP A 1 80 ? -6.021 1.362 15.007 1.00 91.81 80 ASP A C 1
ATOM 625 O O . ASP A 1 80 ? -6.474 0.439 14.330 1.00 91.81 80 ASP A O 1
ATOM 629 N N . ARG A 1 81 ? -5.167 2.255 14.489 1.00 93.56 81 ARG A N 1
ATOM 630 C CA . ARG A 1 81 ? -4.687 2.218 13.104 1.00 93.56 81 ARG A CA 1
ATOM 631 C C . ARG A 1 81 ? -3.166 2.189 12.993 1.00 93.56 81 ARG A C 1
ATOM 633 O O . ARG A 1 81 ? -2.432 2.724 13.829 1.00 93.56 81 ARG A O 1
ATOM 640 N N . LEU A 1 82 ? -2.694 1.586 11.906 1.00 93.69 82 LEU A N 1
ATOM 641 C CA . LEU A 1 82 ? -1.306 1.611 11.461 1.00 93.69 82 LEU A CA 1
ATOM 642 C C . LEU A 1 82 ? -1.193 2.480 10.210 1.00 93.69 82 LEU A C 1
ATOM 644 O O . LEU A 1 82 ? -1.773 2.160 9.175 1.00 93.69 82 LEU A O 1
ATOM 648 N N . ILE A 1 83 ? -0.435 3.567 10.309 1.00 94.12 83 ILE A N 1
ATOM 649 C CA . ILE A 1 83 ? -0.101 4.466 9.206 1.00 94.12 83 ILE A CA 1
ATOM 650 C C . ILE A 1 83 ? 1.007 3.809 8.390 1.00 94.12 83 ILE A C 1
ATOM 652 O O . ILE A 1 83 ? 2.076 3.515 8.927 1.00 94.12 83 ILE A O 1
ATOM 656 N N . PHE A 1 84 ? 0.760 3.589 7.103 1.00 94.31 84 PHE A N 1
ATOM 657 C CA . PHE A 1 84 ? 1.717 2.932 6.210 1.00 94.31 84 PHE A CA 1
ATOM 658 C C . PHE A 1 84 ? 2.191 3.832 5.069 1.00 94.31 84 PHE A C 1
ATOM 660 O O . PHE A 1 84 ? 3.230 3.544 4.488 1.00 94.31 84 PHE A O 1
ATOM 667 N N . ALA A 1 85 ? 1.477 4.909 4.748 1.00 94.12 85 ALA A N 1
ATOM 668 C CA . ALA A 1 85 ? 1.896 5.891 3.754 1.00 94.12 85 ALA A CA 1
ATOM 669 C C . ALA A 1 85 ? 1.497 7.298 4.195 1.00 94.12 85 ALA A C 1
ATOM 671 O O . ALA A 1 85 ? 0.553 7.470 4.969 1.00 94.12 85 ALA A O 1
ATOM 672 N N . VAL A 1 86 ? 2.220 8.298 3.705 1.00 91.06 86 VAL A N 1
ATOM 673 C CA . VAL A 1 86 ? 1.963 9.714 3.994 1.00 91.06 86 VAL A CA 1
ATOM 674 C C . VAL A 1 86 ? 1.860 10.485 2.691 1.00 91.06 86 VAL A C 1
ATOM 676 O O . VAL A 1 86 ? 2.561 10.162 1.736 1.00 91.06 86 VAL A O 1
ATOM 679 N N . SER A 1 87 ? 0.991 11.491 2.660 1.00 88.06 87 SER A N 1
ATOM 680 C CA . SER A 1 87 ? 0.985 12.455 1.563 1.00 88.06 87 SER A CA 1
ATOM 681 C C . SER A 1 87 ? 2.020 13.536 1.859 1.00 88.06 87 SER A C 1
ATOM 683 O O . SER A 1 87 ? 2.040 14.087 2.970 1.00 88.06 87 SER A O 1
ATOM 685 N N . ASP A 1 88 ? 2.918 13.801 0.910 1.00 71.31 88 ASP A N 1
ATOM 686 C CA . ASP A 1 88 ? 3.984 14.778 1.122 1.00 71.31 88 ASP A CA 1
ATOM 687 C C . ASP A 1 88 ? 3.411 16.183 1.365 1.00 71.31 88 ASP A C 1
ATOM 689 O O . ASP A 1 88 ? 2.481 16.652 0.709 1.00 71.31 88 ASP A O 1
ATOM 693 N N . GLY A 1 89 ? 3.975 16.860 2.365 1.00 64.25 89 GLY A N 1
ATOM 694 C CA . GLY A 1 89 ? 3.700 18.262 2.673 1.00 64.25 89 GLY A CA 1
ATOM 695 C C . GLY A 1 89 ? 2.449 18.589 3.499 1.00 64.25 89 GLY A C 1
ATOM 696 O O . GLY A 1 89 ? 2.349 19.731 3.947 1.00 64.25 89 GLY A O 1
ATOM 697 N N . ALA A 1 90 ? 1.530 17.649 3.760 1.00 63.47 90 ALA A N 1
ATOM 698 C CA . ALA A 1 90 ? 0.227 17.980 4.371 1.00 63.47 90 ALA A CA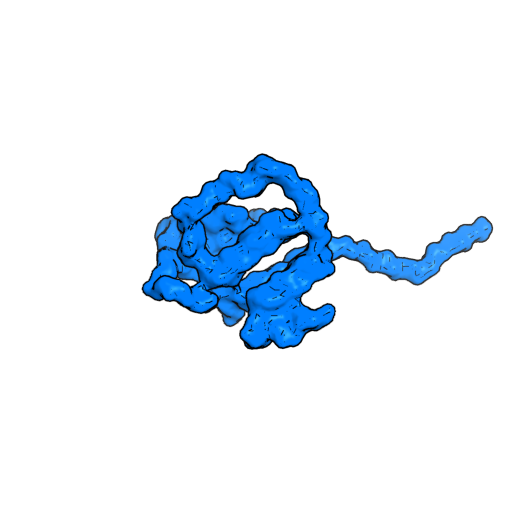 1
ATOM 699 C C . ALA A 1 90 ? -0.057 17.337 5.741 1.00 63.47 90 ALA A C 1
ATOM 701 O O . ALA A 1 90 ? -1.067 17.640 6.368 1.00 63.47 90 ALA A O 1
ATOM 702 N N . GLY A 1 91 ? 0.803 16.433 6.223 1.00 73.12 91 GLY A N 1
ATOM 703 C CA . GLY A 1 91 ? 0.531 15.682 7.458 1.00 73.12 91 GLY A CA 1
ATOM 704 C C . GLY A 1 91 ? -0.646 14.705 7.342 1.00 73.12 91 GLY A C 1
ATOM 705 O O . GLY A 1 91 ? -1.040 14.127 8.348 1.00 73.12 91 GLY A O 1
ATOM 706 N N . MET A 1 92 ? -1.173 14.514 6.132 1.00 87.56 92 MET A N 1
ATOM 707 C CA . MET A 1 92 ? -2.203 13.543 5.775 1.00 87.56 92 MET A CA 1
ATOM 708 C C . MET A 1 92 ? -1.563 12.178 5.520 1.00 87.56 92 MET A C 1
ATOM 710 O O . MET A 1 92 ? -0.374 12.081 5.196 1.00 87.56 92 MET A O 1
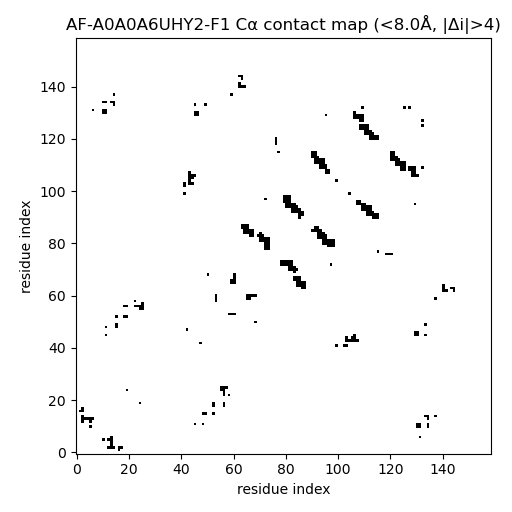ATOM 714 N N . GLY A 1 93 ? -2.337 11.103 5.631 1.00 93.44 93 GLY A N 1
ATOM 715 C CA . GLY A 1 93 ? -1.790 9.780 5.358 1.00 93.44 93 GLY A CA 1
ATOM 716 C C . GLY A 1 93 ? -2.816 8.674 5.252 1.00 93.44 93 GLY A C 1
ATOM 717 O O . GLY A 1 93 ? -3.995 8.839 5.571 1.00 93.44 93 GLY A O 1
ATOM 718 N N . TRP A 1 94 ? -2.315 7.524 4.815 1.00 96.50 94 TRP A N 1
ATOM 719 C CA . TRP A 1 94 ? -3.088 6.306 4.669 1.00 96.50 94 TRP A CA 1
ATOM 720 C C . TRP A 1 94 ? -2.778 5.336 5.793 1.00 96.50 94 TRP A C 1
ATOM 722 O O . TRP A 1 94 ? -1.625 5.122 6.186 1.00 96.50 94 TRP A O 1
ATOM 732 N N . SER A 1 95 ? -3.840 4.734 6.307 1.00 96.06 95 SER A N 1
ATOM 733 C CA . SER A 1 95 ? -3.770 3.809 7.424 1.00 96.06 95 SER A CA 1
ATOM 734 C C . SER A 1 95 ? -4.705 2.620 7.246 1.00 96.06 95 SER A C 1
ATOM 736 O O . SER A 1 95 ? -5.660 2.661 6.472 1.00 96.06 95 SER A O 1
ATOM 738 N N . ILE A 1 96 ? -4.402 1.546 7.965 1.00 95.38 96 ILE A N 1
ATOM 739 C CA . ILE A 1 96 ? -5.196 0.315 8.044 1.00 95.38 96 ILE A CA 1
ATOM 740 C C . ILE A 1 96 ? -5.514 -0.001 9.513 1.00 95.38 96 ILE A C 1
ATOM 742 O O . ILE A 1 96 ? -4.831 0.531 10.392 1.00 95.38 96 ILE A O 1
ATOM 746 N N . PRO A 1 97 ? -6.492 -0.871 9.817 1.00 93.38 97 PRO A N 1
ATOM 747 C CA . PRO A 1 97 ? -6.791 -1.283 11.184 1.00 93.38 97 PRO A CA 1
ATOM 748 C C . PRO A 1 97 ? -5.595 -2.014 11.796 1.00 93.38 97 PRO A C 1
ATOM 750 O O . PRO A 1 97 ? -4.920 -2.793 11.114 1.00 93.38 97 PRO A O 1
ATOM 753 N N . TRP A 1 98 ? -5.319 -1.756 13.074 1.00 90.38 98 TRP A N 1
ATOM 754 C CA . TRP A 1 98 ? -4.216 -2.375 13.797 1.00 90.38 98 TRP A CA 1
ATOM 755 C C . TRP A 1 98 ? -4.428 -2.419 15.325 1.00 90.38 98 TRP A C 1
ATOM 757 O O . TRP A 1 98 ? -4.734 -1.392 15.935 1.00 90.38 98 TRP A O 1
ATOM 767 N N . PRO A 1 99 ? -4.157 -3.557 15.998 1.00 87.25 99 PRO A N 1
ATOM 768 C CA . PRO A 1 99 ? -3.668 -4.820 15.437 1.00 87.25 99 PRO A CA 1
ATOM 769 C C . PRO A 1 99 ? -4.721 -5.504 14.545 1.00 87.25 99 PRO A C 1
ATOM 771 O O . PRO A 1 99 ? -5.892 -5.134 14.615 1.00 87.25 99 PRO A O 1
ATOM 774 N N . PRO A 1 100 ? -4.331 -6.475 13.700 1.00 81.62 100 PRO A N 1
ATOM 775 C CA . PRO A 1 100 ? -5.281 -7.213 12.871 1.00 81.62 100 PRO A CA 1
ATOM 776 C C . PRO A 1 100 ? -6.363 -7.864 13.741 1.00 81.62 100 PRO A C 1
ATOM 778 O O . PRO A 1 100 ? -6.039 -8.442 14.781 1.00 81.62 100 PRO A O 1
ATOM 781 N N . GLU A 1 101 ? -7.630 -7.790 13.323 1.00 74.19 101 GLU A N 1
ATOM 782 C CA . GLU A 1 101 ? -8.739 -8.413 14.066 1.00 74.19 101 GLU A CA 1
ATOM 783 C C . GLU A 1 101 ? -8.606 -9.942 14.081 1.00 74.19 101 GLU A C 1
ATOM 785 O O . GLU A 1 101 ? -8.859 -10.590 15.098 1.00 74.19 101 GLU A O 1
ATOM 790 N N . GLU A 1 102 ? -8.141 -10.511 12.964 1.00 70.94 102 GLU A N 1
ATOM 791 C CA . GLU A 1 102 ? -7.864 -11.935 12.803 1.00 70.94 102 GLU A CA 1
ATOM 792 C C . GLU A 1 102 ? -6.435 -12.155 12.275 1.00 70.94 102 GLU A C 1
ATOM 794 O O . GLU A 1 102 ? -5.990 -11.445 11.362 1.00 70.94 102 GLU A O 1
ATOM 799 N N . PRO A 1 103 ? -5.697 -13.155 12.795 1.00 64.88 103 PRO A N 1
ATOM 800 C CA . PRO A 1 103 ? -4.426 -13.564 12.212 1.00 64.88 103 PRO A CA 1
ATOM 801 C C . PRO A 1 103 ? -4.612 -13.939 10.738 1.00 64.88 103 PRO A C 1
ATOM 803 O O . PRO A 1 103 ? -5.373 -14.849 10.415 1.00 64.88 103 PRO A O 1
ATOM 806 N N . GLY A 1 104 ? -3.905 -13.249 9.842 1.00 61.56 104 GLY A N 1
ATOM 807 C CA . GLY A 1 104 ? -4.020 -13.487 8.403 1.00 61.56 104 GLY A CA 1
ATOM 808 C C . GLY A 1 104 ? -5.241 -12.843 7.740 1.00 61.56 104 GLY A C 1
ATOM 809 O O . GLY A 1 104 ? -5.637 -13.309 6.673 1.00 61.56 104 GLY A O 1
ATOM 810 N N . GLN A 1 105 ? -5.829 -11.787 8.328 1.00 67.12 105 GLN A N 1
ATOM 811 C CA . GLN A 1 105 ? -6.819 -10.947 7.644 1.00 67.12 105 GLN A CA 1
ATOM 812 C C . GLN A 1 105 ? -6.310 -10.576 6.243 1.00 67.12 105 GLN A C 1
ATOM 814 O O . GLN A 1 105 ? -5.299 -9.888 6.096 1.00 67.12 105 GLN A O 1
ATOM 819 N N . ALA A 1 106 ? -7.001 -11.096 5.225 1.00 74.69 106 ALA A N 1
ATOM 820 C CA . ALA A 1 106 ? -6.426 -11.251 3.892 1.00 74.69 106 ALA A CA 1
ATOM 821 C C . ALA A 1 106 ? -6.119 -9.914 3.205 1.00 74.69 106 ALA A C 1
ATOM 823 O O . ALA A 1 106 ? -5.117 -9.807 2.501 1.00 74.69 106 ALA A O 1
ATOM 824 N N . ASP A 1 107 ? -6.969 -8.900 3.408 1.00 91.62 107 ASP A N 1
ATOM 825 C CA . ASP A 1 107 ? -6.808 -7.600 2.758 1.00 91.62 107 ASP A CA 1
ATOM 826 C C . ASP A 1 107 ? -7.600 -6.489 3.487 1.00 91.62 107 ASP A C 1
ATOM 828 O O . ASP A 1 107 ? -8.821 -6.386 3.318 1.00 91.62 107 ASP A O 1
ATOM 832 N N . PRO A 1 108 ? -6.969 -5.689 4.368 1.00 94.06 108 PRO A N 1
ATOM 833 C CA . PRO A 1 108 ? -7.667 -4.661 5.134 1.00 94.06 108 PRO A CA 1
ATOM 834 C C . PRO A 1 108 ? -8.133 -3.488 4.262 1.00 94.06 108 PRO A C 1
ATOM 836 O O . PRO A 1 108 ? -7.534 -3.160 3.237 1.00 94.06 108 PRO A O 1
ATOM 839 N N . ARG A 1 109 ? -9.195 -2.807 4.709 1.00 95.44 109 ARG A N 1
ATOM 840 C CA . ARG A 1 109 ? -9.609 -1.520 4.131 1.00 95.44 109 ARG A CA 1
ATOM 841 C C . ARG A 1 109 ? -8.575 -0.441 4.446 1.00 95.44 109 ARG A C 1
ATOM 843 O O . ARG A 1 109 ? -7.927 -0.492 5.490 1.00 95.44 109 ARG A O 1
ATOM 850 N N . VAL A 1 110 ? -8.465 0.540 3.558 1.00 97.12 110 VAL A N 1
ATOM 851 C CA . VAL A 1 110 ? -7.568 1.686 3.717 1.00 97.12 110 VAL A CA 1
ATOM 852 C C . VAL A 1 110 ? -8.385 2.930 4.052 1.00 97.12 110 VAL A C 1
ATOM 854 O O . VAL A 1 110 ? -9.417 3.191 3.436 1.00 97.12 110 VAL A O 1
ATOM 857 N N . TRP A 1 111 ? -7.913 3.695 5.031 1.00 96.81 111 TRP A N 1
ATOM 858 C CA . TRP A 1 111 ? -8.426 5.0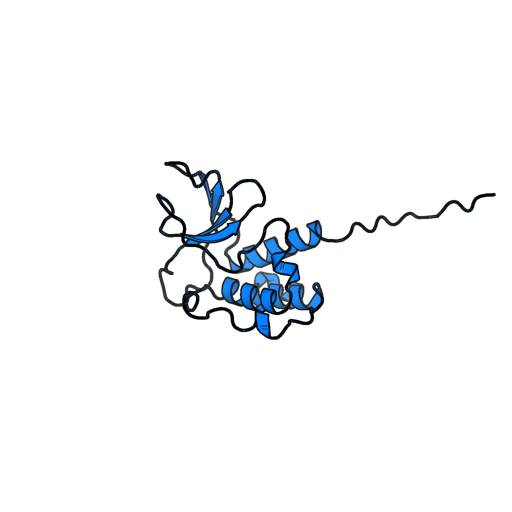19 5.360 1.00 96.81 111 TRP A CA 1
ATOM 859 C C . TRP A 1 111 ? -7.408 6.071 4.969 1.00 96.81 111 TRP A C 1
ATOM 861 O O . TRP A 1 111 ? -6.270 6.013 5.436 1.00 96.81 111 TRP A O 1
ATOM 871 N N . PHE A 1 112 ? -7.850 7.064 4.209 1.00 95.88 112 PHE A N 1
ATOM 872 C CA . PHE A 1 112 ? -7.177 8.347 4.118 1.00 95.88 112 PHE A CA 1
ATOM 873 C C . PHE A 1 112 ? -7.633 9.235 5.279 1.00 95.88 112 PHE A C 1
ATOM 875 O O . PHE A 1 112 ? -8.803 9.215 5.668 1.00 95.88 112 PHE A O 1
ATOM 882 N N . THR A 1 113 ? -6.703 9.955 5.894 1.00 94.75 113 THR A N 1
ATOM 883 C CA . THR A 1 113 ? -6.995 10.862 7.009 1.00 94.75 113 THR A CA 1
ATOM 884 C C . THR A 1 113 ? -6.452 12.247 6.711 1.00 94.75 113 THR A C 1
ATOM 886 O O . THR A 1 113 ? -5.243 12.404 6.517 1.00 94.75 113 THR A O 1
ATOM 889 N N . GLU A 1 114 ? -7.346 13.229 6.744 1.00 89.88 114 GLU A N 1
ATOM 890 C CA . GLU A 1 114 ? -7.028 14.651 6.735 1.00 89.88 114 GLU A CA 1
ATOM 891 C C . GLU A 1 114 ? -6.961 15.166 8.184 1.00 89.88 114 GLU A C 1
ATOM 893 O O . GLU A 1 114 ? -7.694 14.708 9.062 1.00 89.88 114 GLU A O 1
ATOM 898 N N . ASP A 1 115 ? -6.019 16.072 8.457 1.00 85.94 115 ASP A N 1
ATOM 899 C CA . ASP A 1 115 ? -5.827 16.712 9.767 1.00 85.94 115 ASP A CA 1
ATOM 900 C C . ASP A 1 115 ? -5.804 15.753 10.988 1.00 85.94 115 ASP A C 1
ATOM 902 O O . ASP A 1 115 ? -6.568 15.923 11.948 1.00 85.94 115 ASP A O 1
ATOM 906 N N . PRO A 1 116 ? -4.875 14.770 11.037 1.00 84.88 116 PRO A N 1
ATOM 907 C CA . PRO A 1 116 ? -4.867 13.711 12.057 1.00 84.88 116 PRO A CA 1
ATOM 908 C C . PRO A 1 116 ? -4.565 14.186 13.488 1.00 84.88 116 PRO A C 1
ATOM 910 O O . PRO A 1 116 ? -4.594 13.386 14.421 1.00 84.88 116 PRO A O 1
ATOM 913 N N . TYR A 1 117 ? -4.233 15.466 13.674 1.00 83.88 117 TYR A N 1
ATOM 914 C CA . TYR A 1 117 ? -3.865 16.051 14.967 1.00 83.88 117 TYR A CA 1
ATOM 915 C C . TYR A 1 117 ? -5.027 16.771 15.667 1.00 83.88 117 TYR A C 1
ATOM 917 O O . TYR A 1 117 ? -4.823 17.374 16.722 1.00 83.88 117 TYR A O 1
ATOM 925 N N . THR A 1 118 ? -6.225 16.742 15.082 1.00 86.81 118 THR A N 1
ATOM 926 C CA . THR A 1 118 ? -7.443 17.321 15.663 1.00 86.81 118 THR A CA 1
ATOM 927 C C . THR A 1 118 ? -8.162 16.320 16.578 1.00 86.81 118 THR A C 1
ATOM 929 O O . THR A 1 118 ? -7.848 15.130 16.595 1.00 86.81 118 THR A O 1
ATOM 932 N N . GLU A 1 119 ? -9.116 16.799 17.386 1.00 86.25 119 GLU A N 1
ATOM 933 C CA . GLU A 1 119 ? -9.927 15.927 18.256 1.00 86.25 119 GLU A CA 1
ATOM 934 C C . GLU A 1 119 ? -10.894 15.035 17.456 1.00 86.25 119 GLU A C 1
ATOM 936 O O . GLU A 1 119 ? -11.222 13.934 17.897 1.00 86.25 119 GLU A O 1
ATOM 941 N N . GLU A 1 120 ? -11.303 15.490 16.270 1.00 87.94 120 GLU A N 1
ATOM 942 C CA . GLU A 1 120 ? -12.207 14.799 15.349 1.00 87.94 120 GLU A CA 1
ATOM 943 C C . GLU A 1 120 ? -11.581 14.770 13.942 1.00 87.94 120 GLU A C 1
ATOM 945 O O . GLU A 1 120 ? -11.947 15.579 13.091 1.00 87.94 120 GLU A O 1
ATOM 950 N N . PRO A 1 121 ? -10.603 13.878 13.693 1.00 90.44 121 PRO A N 1
ATOM 951 C CA . PRO A 1 121 ? -9.919 13.814 12.406 1.00 90.44 121 PRO A CA 1
ATOM 952 C C . PRO A 1 121 ? -10.876 13.407 11.283 1.00 90.44 121 PRO A C 1
ATOM 954 O O . PRO A 1 121 ? -11.693 12.491 11.435 1.00 90.44 121 PRO A O 1
ATOM 957 N N . GLU A 1 122 ? -10.738 14.053 10.128 1.00 92.50 122 GLU A N 1
ATOM 958 C CA . GLU A 1 122 ? -11.547 13.752 8.953 1.00 92.50 122 GLU A CA 1
ATOM 959 C C . GLU A 1 122 ? -11.004 12.488 8.284 1.00 92.50 122 GLU A C 1
ATOM 961 O O . GLU A 1 122 ? -9.850 12.422 7.863 1.00 92.50 122 GLU A O 1
ATOM 966 N N . THR A 1 123 ? -11.824 11.435 8.221 1.00 94.44 123 THR A N 1
ATOM 967 C CA . THR A 1 123 ? -11.397 10.140 7.675 1.00 94.44 123 THR A CA 1
ATOM 968 C C . THR A 1 123 ? -12.286 9.718 6.519 1.00 94.44 123 THR A C 1
ATOM 970 O O . THR A 1 123 ? -13.513 9.711 6.623 1.00 94.44 123 THR A O 1
ATOM 973 N N . ILE A 1 124 ? -11.651 9.333 5.417 1.00 95.25 124 ILE A N 1
ATOM 974 C CA . ILE A 1 124 ? -12.300 8.902 4.183 1.00 95.25 124 ILE A CA 1
ATOM 975 C C . ILE A 1 124 ? -11.865 7.464 3.914 1.00 95.25 124 ILE A C 1
ATOM 977 O O . ILE A 1 124 ? -10.685 7.126 4.009 1.00 95.25 124 ILE A O 1
ATOM 981 N N . LEU A 1 125 ? -12.827 6.595 3.613 1.00 96.81 125 LEU A N 1
ATOM 982 C CA . LEU A 1 125 ? -12.535 5.216 3.243 1.00 96.81 125 LEU A CA 1
ATOM 983 C C . LEU A 1 125 ? -12.155 5.170 1.763 1.00 96.81 125 LEU A C 1
ATOM 985 O O . LEU A 1 125 ? -12.952 5.574 0.918 1.00 96.81 125 LEU A O 1
ATOM 989 N N . GLU A 1 126 ? -10.978 4.636 1.457 1.00 97.19 126 GLU A N 1
ATOM 990 C CA . GLU A 1 126 ? -10.580 4.372 0.076 1.00 97.19 126 GLU A CA 1
ATOM 991 C C . GLU A 1 126 ? -11.486 3.301 -0.541 1.00 97.19 126 GLU A C 1
ATOM 993 O O . GLU A 1 126 ? -11.984 2.403 0.155 1.00 97.19 126 GLU A O 1
ATOM 998 N N . GLU A 1 127 ? -11.718 3.393 -1.851 1.00 96.31 127 GLU A N 1
ATOM 999 C CA . GLU A 1 127 ? -12.599 2.464 -2.569 1.00 96.31 127 GLU A CA 1
ATOM 1000 C C . GLU A 1 127 ? -12.047 1.034 -2.540 1.00 96.31 127 GLU A C 1
ATOM 1002 O O . GLU A 1 127 ? -12.776 0.084 -2.225 1.00 96.31 127 GLU A O 1
ATOM 1007 N N . GLU A 1 128 ? -10.752 0.909 -2.825 1.00 96.69 128 GLU A N 1
ATOM 1008 C CA . GLU A 1 128 ? -10.033 -0.351 -2.966 1.00 96.69 128 GLU A CA 1
ATOM 1009 C C . GLU A 1 128 ? -9.443 -0.822 -1.620 1.00 96.69 128 GLU A C 1
ATOM 1011 O O . GLU A 1 128 ? -8.989 -0.009 -0.807 1.00 96.69 128 GLU A O 1
ATOM 1016 N N . PRO A 1 129 ? -9.420 -2.140 -1.351 1.00 96.12 129 PRO A N 1
ATOM 1017 C CA . PRO A 1 129 ? -8.688 -2.688 -0.215 1.00 96.12 129 PRO A CA 1
ATOM 1018 C C . PRO A 1 129 ? -7.172 -2.578 -0.441 1.00 96.12 129 PRO A C 1
ATOM 1020 O O . PRO A 1 129 ? -6.714 -2.330 -1.559 1.00 96.12 129 PRO A O 1
ATOM 1023 N N . LEU A 1 130 ? -6.387 -2.775 0.618 1.00 96.62 130 LEU A N 1
ATOM 1024 C CA . LEU A 1 130 ? -4.951 -2.496 0.661 1.00 96.62 130 LEU A CA 1
ATOM 1025 C C . LEU A 1 130 ? -4.166 -3.054 -0.537 1.00 96.62 130 LEU A C 1
ATOM 1027 O O . LEU A 1 130 ? -3.321 -2.352 -1.087 1.00 96.62 130 LEU A O 1
ATOM 1031 N N . SER A 1 131 ? -4.428 -4.284 -0.972 1.00 96.44 131 SER A N 1
ATOM 1032 C CA . SER A 1 131 ? -3.694 -4.901 -2.080 1.00 96.44 131 SER A CA 1
ATOM 1033 C C . SER A 1 131 ? -3.913 -4.193 -3.424 1.00 96.44 131 SER A C 1
ATOM 1035 O O . SER A 1 131 ? -2.950 -3.940 -4.155 1.00 96.44 131 SER A O 1
ATOM 1037 N N . ARG A 1 132 ? -5.160 -3.829 -3.744 1.00 96.94 132 ARG A N 1
ATOM 1038 C CA . ARG A 1 132 ? -5.513 -3.086 -4.965 1.00 96.94 132 ARG A CA 1
ATOM 1039 C C . ARG A 1 132 ? -5.168 -1.609 -4.838 1.00 96.94 132 ARG A C 1
ATOM 1041 O O . ARG A 1 132 ? -4.670 -1.033 -5.804 1.00 96.94 132 ARG A O 1
ATOM 1048 N N . PHE A 1 133 ? -5.321 -1.045 -3.641 1.00 97.62 133 PHE A N 1
ATOM 1049 C CA . PHE A 1 133 ? -4.855 0.295 -3.310 1.00 97.62 133 PHE A CA 1
ATOM 1050 C C . PHE A 1 133 ? -3.358 0.432 -3.594 1.00 97.62 133 PHE A C 1
ATOM 1052 O O . PHE A 1 133 ? -2.974 1.298 -4.366 1.00 97.62 133 PHE A O 1
ATOM 1059 N N . LEU A 1 134 ? -2.505 -0.455 -3.067 1.00 97.56 134 LEU A N 1
ATOM 1060 C CA . LEU A 1 134 ? -1.054 -0.381 -3.280 1.00 97.56 134 LEU A CA 1
ATOM 1061 C C . LEU A 1 134 ? -0.674 -0.511 -4.759 1.00 97.56 134 LEU A C 1
ATOM 1063 O O . LEU A 1 134 ? 0.256 0.159 -5.207 1.00 97.56 134 LEU A O 1
ATOM 1067 N N . LEU A 1 135 ? -1.391 -1.330 -5.535 1.00 97.38 135 LEU A N 1
ATOM 1068 C CA . LEU A 1 135 ? -1.202 -1.405 -6.984 1.00 97.38 135 LEU A CA 1
ATOM 1069 C C . LEU A 1 135 ? -1.561 -0.080 -7.673 1.00 97.38 135 LEU A C 1
ATOM 1071 O O . LEU A 1 135 ? -0.745 0.445 -8.430 1.00 97.38 135 LEU A O 1
ATOM 1075 N N . GLN A 1 136 ? -2.752 0.462 -7.411 1.00 96.38 136 GLN A N 1
ATOM 1076 C CA . GLN A 1 136 ? -3.210 1.733 -7.979 1.00 96.38 136 GLN A CA 1
ATOM 1077 C C . GLN A 1 136 ? -2.286 2.889 -7.584 1.00 96.38 136 GLN A C 1
ATOM 1079 O O . GLN A 1 136 ? -1.852 3.650 -8.446 1.00 96.38 136 GLN A O 1
ATOM 1084 N N . PHE A 1 137 ? -1.949 2.974 -6.301 1.00 95.44 137 PHE A N 1
ATOM 1085 C CA . PHE A 1 137 ? -1.039 3.948 -5.716 1.00 95.44 137 PHE A CA 1
ATOM 1086 C C . PHE A 1 137 ? 0.324 3.911 -6.410 1.00 95.44 137 PHE A C 1
ATOM 1088 O O . PHE A 1 137 ? 0.804 4.918 -6.919 1.00 95.44 137 PHE A O 1
ATOM 1095 N N . THR A 1 138 ? 0.911 2.719 -6.543 1.00 95.88 138 THR A N 1
ATOM 1096 C CA . THR A 1 138 ? 2.215 2.541 -7.197 1.00 95.88 138 THR A CA 1
ATOM 1097 C C . THR A 1 138 ? 2.178 2.918 -8.676 1.00 95.88 138 THR A C 1
ATOM 1099 O O . THR A 1 138 ? 3.140 3.486 -9.189 1.00 95.88 138 THR A O 1
ATOM 1102 N N . LEU A 1 139 ? 1.086 2.608 -9.383 1.00 94.69 139 LEU A N 1
ATOM 1103 C CA . LEU A 1 139 ? 0.907 3.015 -10.778 1.00 94.69 139 LEU A CA 1
ATOM 1104 C C . LEU A 1 139 ? 0.808 4.537 -10.904 1.00 94.69 139 LEU A C 1
ATOM 1106 O O . LEU A 1 139 ? 1.432 5.109 -11.798 1.00 94.69 139 LEU A O 1
ATOM 1110 N N . PHE A 1 140 ? 0.049 5.181 -10.016 1.00 93.31 140 PHE A N 1
ATOM 1111 C CA . PHE A 1 140 ? -0.091 6.632 -9.979 1.00 93.31 140 PHE A CA 1
ATOM 1112 C C . PHE A 1 140 ? 1.261 7.307 -9.733 1.00 93.31 140 PHE A C 1
ATOM 1114 O O . PHE A 1 140 ? 1.708 8.097 -10.564 1.00 93.31 140 PHE A O 1
ATOM 1121 N N . GLU A 1 141 ? 1.972 6.910 -8.681 1.00 93.38 141 GLU A N 1
ATOM 1122 C CA . GLU A 1 141 ? 3.298 7.441 -8.352 1.00 93.38 141 GLU A CA 1
ATOM 1123 C C . GLU A 1 141 ? 4.323 7.198 -9.468 1.00 93.38 141 GLU A C 1
ATOM 1125 O O . GLU A 1 141 ? 5.102 8.084 -9.824 1.00 93.38 141 GLU A O 1
ATOM 1130 N N . ALA A 1 142 ? 4.288 6.025 -10.108 1.00 91.75 142 ALA A N 1
ATOM 1131 C CA . ALA A 1 142 ? 5.152 5.729 -11.246 1.00 91.75 142 ALA A CA 1
ATOM 1132 C C . ALA A 1 142 ? 4.886 6.648 -12.450 1.00 91.75 142 ALA A C 1
ATOM 1134 O O . ALA A 1 142 ? 5.833 7.020 -13.146 1.00 91.75 142 ALA A O 1
ATOM 1135 N N . ILE A 1 143 ? 3.621 7.002 -12.711 1.00 89.50 143 ILE A N 1
ATOM 1136 C CA . ILE A 1 143 ? 3.243 7.952 -13.767 1.00 89.50 143 ILE A CA 1
ATOM 1137 C C . ILE A 1 143 ? 3.745 9.353 -13.417 1.00 89.50 143 ILE A C 1
ATOM 1139 O O . ILE A 1 143 ? 4.329 10.013 -14.276 1.00 89.50 143 ILE A O 1
ATOM 1143 N N . GLN A 1 144 ? 3.572 9.781 -12.166 1.00 86.12 144 GLN A N 1
ATOM 1144 C CA . GLN A 1 144 ? 4.004 11.100 -11.698 1.00 86.12 144 GLN A CA 1
ATOM 1145 C C . GLN A 1 144 ? 5.530 11.253 -11.739 1.00 86.12 144 GLN A C 1
ATOM 1147 O O . GLN A 1 144 ? 6.043 12.298 -12.137 1.00 86.12 144 GLN A O 1
ATOM 1152 N N . ALA A 1 145 ? 6.264 10.191 -11.402 1.00 85.38 145 ALA A N 1
ATOM 1153 C CA . ALA A 1 145 ? 7.723 10.159 -11.442 1.00 85.38 145 ALA A CA 1
ATOM 1154 C C . ALA A 1 145 ? 8.301 9.900 -12.847 1.00 85.38 145 ALA A C 1
ATOM 1156 O O . ALA A 1 145 ? 9.518 10.001 -13.045 1.00 85.38 145 ALA A O 1
ATOM 1157 N N . ALA A 1 146 ? 7.476 9.534 -13.835 1.00 81.62 146 ALA A N 1
ATOM 1158 C CA . ALA A 1 146 ? 7.965 9.224 -15.170 1.00 81.62 146 ALA A CA 1
ATOM 1159 C C . ALA A 1 146 ? 8.565 10.484 -15.821 1.00 81.62 146 ALA A C 1
ATOM 1161 O O . ALA A 1 146 ? 7.904 11.524 -15.895 1.00 81.62 146 ALA A O 1
ATOM 1162 N N . PRO A 1 147 ? 9.800 10.423 -16.356 1.00 73.69 147 PRO A N 1
ATOM 1163 C CA . PRO A 1 147 ? 10.386 11.574 -17.021 1.00 73.69 147 PRO A CA 1
ATOM 1164 C C . PRO A 1 147 ? 9.523 11.953 -18.224 1.00 73.69 147 PRO A C 1
ATOM 1166 O O . PRO A 1 147 ? 9.344 11.150 -19.146 1.00 73.69 147 PRO A O 1
ATOM 1169 N N . TYR A 1 148 ? 9.030 13.193 -18.237 1.00 61.62 148 TYR A N 1
ATOM 1170 C CA . TYR A 1 148 ? 8.328 13.761 -19.382 1.00 61.62 148 TYR A CA 1
ATOM 1171 C C . TYR A 1 148 ? 9.259 13.738 -20.597 1.00 61.62 148 TYR A C 1
ATOM 1173 O O . TYR A 1 148 ? 10.127 14.592 -20.776 1.00 61.62 148 TYR A O 1
ATOM 1181 N N . ARG A 1 149 ? 9.092 12.741 -21.466 1.00 53.38 149 ARG A N 1
ATOM 1182 C CA . ARG A 1 149 ? 9.693 12.766 -22.796 1.00 53.38 149 ARG A CA 1
ATOM 1183 C C . ARG A 1 149 ? 8.744 13.557 -23.677 1.00 53.38 149 ARG A C 1
ATOM 1185 O O . ARG A 1 149 ? 7.845 12.987 -24.283 1.00 53.38 149 ARG A O 1
ATOM 1192 N N . ALA A 1 150 ? 8.912 14.875 -23.725 1.00 56.78 150 ALA A N 1
ATOM 1193 C CA . ALA A 1 150 ? 8.304 15.667 -24.785 1.00 56.78 150 ALA A CA 1
ATOM 1194 C C . ALA A 1 150 ? 8.982 15.270 -26.107 1.00 56.78 150 ALA A C 1
ATOM 1196 O O . ALA A 1 150 ? 10.165 15.535 -26.312 1.00 56.78 150 ALA A O 1
ATOM 1197 N N . TRP A 1 151 ? 8.256 14.578 -26.986 1.00 51.19 151 TRP A N 1
ATOM 1198 C CA . TRP A 1 151 ? 8.731 14.297 -28.339 1.00 51.19 151 TRP A CA 1
ATOM 1199 C C . TRP A 1 151 ? 8.445 15.530 -29.192 1.00 51.19 151 TRP A C 1
ATOM 1201 O O . TRP A 1 151 ? 7.293 15.797 -29.527 1.00 51.19 151 TRP A O 1
ATOM 1211 N N . THR A 1 152 ? 9.475 16.296 -29.547 1.00 56.47 152 THR A N 1
ATOM 1212 C CA . THR A 1 152 ? 9.339 17.324 -30.580 1.00 56.47 152 THR A CA 1
ATOM 1213 C C . THR A 1 152 ? 9.549 16.672 -31.945 1.00 56.47 152 THR A C 1
ATOM 1215 O O . THR A 1 152 ? 10.619 16.149 -32.256 1.00 56.47 152 THR A O 1
ATOM 1218 N N . TYR A 1 153 ? 8.507 16.667 -32.779 1.00 57.81 153 TYR A N 1
ATOM 1219 C CA . TYR A 1 153 ? 8.669 16.380 -34.201 1.00 57.81 153 TYR A CA 1
ATOM 1220 C C . TYR A 1 153 ? 9.426 17.558 -34.828 1.00 57.81 153 TYR A C 1
ATOM 1222 O O . TYR A 1 153 ? 8.927 18.678 -34.832 1.00 57.81 153 TYR A O 1
ATOM 1230 N N . CYS A 1 154 ? 10.621 17.275 -35.349 1.00 59.81 154 CYS A N 1
ATOM 1231 C CA . CYS A 1 154 ? 11.519 18.190 -36.060 1.00 59.81 154 CYS A CA 1
ATOM 1232 C C . CYS A 1 154 ? 12.237 19.236 -35.188 1.00 59.81 154 CYS A C 1
ATOM 1234 O O . CYS A 1 154 ? 11.691 20.267 -34.805 1.00 59.81 154 CYS A O 1
ATOM 1236 N N . MET A 1 155 ? 13.540 19.019 -34.990 1.00 62.12 155 MET A N 1
ATOM 1237 C CA . MET A 1 155 ? 14.469 20.125 -34.754 1.00 62.12 155 MET A CA 1
ATOM 1238 C C . MET A 1 155 ? 14.480 21.007 -36.015 1.00 62.12 155 MET A C 1
ATOM 1240 O O . MET A 1 155 ? 14.654 20.458 -37.108 1.00 62.12 155 MET A O 1
ATOM 1244 N N . PRO A 1 156 ? 14.320 22.339 -35.919 1.00 61.06 156 PRO A N 1
ATOM 1245 C CA . PRO A 1 156 ? 14.564 23.212 -37.055 1.00 61.06 156 PRO A CA 1
ATOM 1246 C C . PRO A 1 156 ? 16.047 23.093 -37.410 1.00 61.06 156 PRO A C 1
ATOM 1248 O O . PRO A 1 156 ? 16.911 23.496 -36.632 1.00 61.06 156 PRO A O 1
ATOM 1251 N N . THR A 1 157 ? 16.369 22.515 -38.563 1.00 66.19 157 THR A N 1
ATOM 1252 C CA . THR A 1 157 ? 17.697 22.699 -39.147 1.00 66.19 157 THR A CA 1
ATOM 1253 C C . THR A 1 157 ? 17.804 24.162 -39.546 1.00 66.19 157 THR A C 1
ATOM 1255 O O . THR A 1 157 ? 17.057 24.621 -40.412 1.00 66.19 157 THR A O 1
ATOM 1258 N N . ALA A 1 158 ? 18.672 24.898 -38.852 1.00 62.25 158 ALA A N 1
ATOM 1259 C CA . ALA A 1 158 ? 18.981 26.282 -39.178 1.00 62.25 158 ALA A CA 1
ATOM 1260 C C . ALA A 1 158 ? 19.500 26.387 -40.631 1.00 62.25 158 ALA A C 1
ATOM 1262 O O . ALA A 1 158 ? 20.175 25.454 -41.080 1.00 62.25 158 ALA A O 1
ATOM 1263 N N . PRO A 1 159 ? 19.163 27.468 -41.358 1.00 60.91 159 PRO A N 1
ATOM 1264 C CA . PRO A 1 159 ? 19.683 27.727 -42.700 1.00 60.91 159 PRO A CA 1
ATOM 1265 C C . PRO A 1 159 ? 21.180 28.061 -42.705 1.00 60.91 159 PRO A C 1
ATOM 1267 O O . PRO A 1 159 ? 21.680 28.597 -41.687 1.00 60.91 159 PRO A O 1
#

Solvent-accessible surface area (backbone atoms only — not comparable to full-atom values): 9441 Å² total; per-residue (Å²): 120,74,30,69,81,21,51,91,82,37,26,54,59,14,36,52,48,43,46,69,71,71,48,69,74,62,88,79,58,86,82,76,74,74,71,83,77,81,84,62,83,80,54,45,61,44,58,50,49,49,53,56,48,29,72,57,23,59,68,55,58,68,33,75,55,28,52,46,93,71,60,39,75,40,59,78,95,45,50,55,22,35,33,42,30,39,44,68,96,65,76,23,32,34,27,29,71,31,76,68,94,44,95,78,52,77,63,51,59,30,33,40,31,44,58,63,88,49,93,78,51,51,71,45,75,50,92,45,36,40,33,52,36,53,34,53,51,51,52,50,41,50,58,73,69,46,80,83,76,79,81,75,84,72,78,82,78,77,134

Secondary structure (DSSP, 8-state):
-GGGGGTTT-HHHHHHHHHHHHSPPP---GGGG----SS-TT--HHHHHHHHHHHH-GGGGGSSSPEEEEEEE--GGGTTEEEEEE-TTTS-EEEEESS-SSTT-SS-EEEEEE-TTSSS-EEEEEEEEHHHHHHHHHHHHHHHTS------S------

Sequence (159 aa):
MEWVGHVDTNPIKALESFVLGWFPAEKLTSAEMDGSAGEWDNLPEALAAFQRLARLRPALHRFHDPVLEEPKRASGPLGDRLIFAVSDGAGMGWSIPWPPEEPGQADPRVWFTEDPYTEEPETILEEEPLSRFLLQFTLFEAIQAAPYRAWTYCMPTAP